Protein AF-A0A955N7B2-F1 (afdb_monomer_lite)

Radius of gyration: 13.49 Å; chains: 1; bounding box: 33×22×39 Å

Structure (mmCIF, N/CA/C/O backbone):
data_AF-A0A955N7B2-F1
#
_entry.id   AF-A0A955N7B2-F1
#
loop_
_atom_site.group_PDB
_atom_site.id
_atom_site.type_symbol
_atom_site.label_atom_id
_atom_site.label_alt_id
_atom_site.label_comp_id
_atom_site.label_asym_id
_atom_site.label_entity_id
_atom_site.label_seq_id
_atom_site.pdbx_PDB_ins_code
_atom_site.Cartn_x
_atom_site.Cartn_y
_atom_site.Cartn_z
_atom_site.occupancy
_atom_site.B_iso_or_equiv
_atom_site.auth_seq_id
_atom_site.auth_comp_id
_atom_site.auth_asym_id
_atom_site.auth_atom_id
_atom_site.pdbx_PDB_model_num
ATOM 1 N N . GLY A 1 1 ? -5.567 2.492 -4.257 1.00 86.62 1 GLY A N 1
ATOM 2 C CA . GLY A 1 1 ? -5.220 3.656 -5.098 1.00 86.62 1 GLY A CA 1
ATOM 3 C C . GLY A 1 1 ? -4.232 3.254 -6.177 1.00 86.62 1 GLY A C 1
ATOM 4 O O . GLY A 1 1 ? -3.864 2.092 -6.237 1.00 86.62 1 GLY A O 1
ATOM 5 N N . MET A 1 2 ? -3.807 4.189 -7.026 1.00 92.94 2 MET A N 1
ATOM 6 C CA . MET A 1 2 ? -2.782 3.967 -8.057 1.00 92.94 2 MET A CA 1
ATOM 7 C C . MET A 1 2 ? -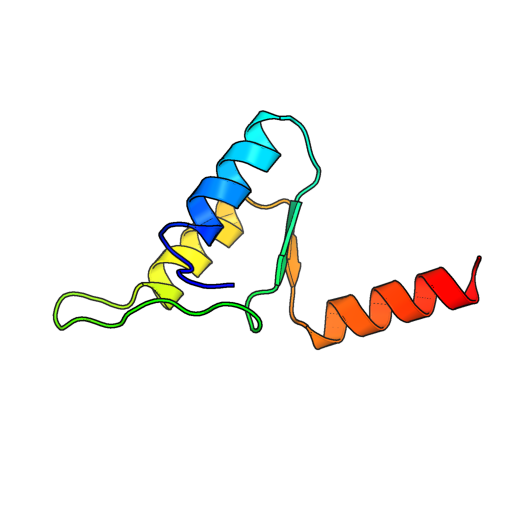1.816 5.157 -8.072 1.00 92.94 2 MET A C 1
ATOM 9 O O . MET A 1 2 ? -2.274 6.285 -7.919 1.00 92.94 2 MET A O 1
ATOM 13 N N . SER A 1 3 ? -0.502 4.989 -8.254 1.00 95.88 3 SER A N 1
ATOM 14 C CA . SER A 1 3 ? 0.287 3.747 -8.418 1.00 95.88 3 SER A CA 1
ATOM 15 C C . SER A 1 3 ? 0.975 3.327 -7.110 1.00 95.88 3 SER A C 1
ATOM 17 O O . SER A 1 3 ? 1.446 4.190 -6.366 1.00 95.88 3 SER A O 1
ATOM 19 N N . SER A 1 4 ? 1.074 2.020 -6.841 1.00 97.94 4 SER A N 1
ATOM 20 C CA . SER A 1 4 ? 1.553 1.459 -5.571 1.00 97.94 4 SER A CA 1
ATOM 21 C C . SER A 1 4 ? 2.963 1.929 -5.204 1.00 97.94 4 SER A C 1
ATOM 23 O O . SER A 1 4 ? 3.157 2.495 -4.135 1.00 97.94 4 SER A O 1
ATOM 25 N N . ASN A 1 5 ? 3.938 1.786 -6.100 1.00 97.62 5 ASN A N 1
ATOM 26 C CA . ASN A 1 5 ? 5.337 2.171 -5.859 1.00 97.62 5 ASN A CA 1
ATOM 27 C C . ASN A 1 5 ? 5.635 3.659 -6.087 1.00 97.62 5 ASN A C 1
ATOM 29 O O . ASN A 1 5 ? 6.792 4.055 -6.021 1.00 97.62 5 ASN A O 1
ATOM 33 N N . LEU A 1 6 ? 4.629 4.460 -6.443 1.00 97.31 6 LEU A N 1
ATOM 34 C CA . LEU A 1 6 ? 4.794 5.892 -6.692 1.00 97.31 6 LEU A CA 1
ATOM 35 C C . LEU A 1 6 ? 3.892 6.659 -5.729 1.00 97.31 6 LEU A C 1
ATOM 37 O O . LEU A 1 6 ? 4.217 6.773 -4.554 1.00 97.31 6 LEU A O 1
ATOM 41 N N . CYS A 1 7 ? 2.737 7.137 -6.191 1.00 98.00 7 CYS A N 1
ATOM 42 C CA . CYS A 1 7 ? 1.854 8.006 -5.416 1.00 98.00 7 CYS A CA 1
ATOM 43 C C . CYS A 1 7 ? 1.425 7.394 -4.076 1.00 98.00 7 CYS A C 1
ATOM 45 O O . CYS A 1 7 ? 1.438 8.088 -3.066 1.00 98.00 7 CYS A O 1
ATOM 47 N N . VAL A 1 8 ? 1.073 6.102 -4.043 1.00 98.19 8 VAL A N 1
ATOM 48 C CA . VAL A 1 8 ? 0.606 5.460 -2.802 1.00 98.19 8 VAL A CA 1
ATOM 49 C C . VAL A 1 8 ? 1.753 5.299 -1.804 1.00 98.19 8 VAL A C 1
ATOM 51 O O . VAL A 1 8 ? 1.568 5.574 -0.625 1.00 98.19 8 VAL A O 1
ATOM 54 N N . GLU A 1 9 ? 2.947 4.907 -2.258 1.00 98.25 9 GLU A N 1
ATOM 55 C CA . GLU A 1 9 ? 4.122 4.827 -1.384 1.00 98.25 9 GLU A CA 1
ATOM 56 C C . GLU A 1 9 ? 4.584 6.205 -0.903 1.00 98.25 9 GLU A C 1
ATOM 58 O O . GLU A 1 9 ? 4.867 6.370 0.279 1.00 98.25 9 GLU A O 1
ATOM 63 N N . SER A 1 10 ? 4.628 7.197 -1.794 1.00 98.44 10 SER A N 1
ATOM 64 C CA . SER A 1 10 ? 5.005 8.568 -1.442 1.00 98.44 10 SER A CA 1
ATOM 65 C C . SER A 1 10 ? 4.071 9.134 -0.379 1.00 98.44 10 SER A C 1
ATOM 67 O O . SER A 1 10 ? 4.538 9.717 0.592 1.00 98.44 10 SER A O 1
ATOM 69 N N . HIS A 1 11 ? 2.763 8.919 -0.530 1.00 98.12 11 HIS A N 1
ATOM 70 C CA . HIS A 1 11 ? 1.790 9.411 0.435 1.00 98.12 11 HIS A CA 1
ATOM 71 C C . HIS A 1 11 ? 1.835 8.635 1.755 1.00 98.12 11 HIS A C 1
ATOM 73 O O . HIS A 1 11 ? 1.733 9.224 2.824 1.00 98.12 11 HIS A O 1
ATOM 79 N N . MET A 1 12 ? 2.065 7.318 1.708 1.00 98.38 12 MET A N 1
ATOM 80 C CA . MET A 1 12 ? 2.331 6.535 2.916 1.00 98.38 12 MET A CA 1
ATOM 81 C C . MET A 1 12 ? 3.533 7.107 3.680 1.00 98.38 12 MET A C 1
ATOM 83 O O . MET A 1 12 ? 3.430 7.308 4.882 1.00 98.38 12 MET A O 1
ATOM 87 N N . ARG A 1 13 ? 4.653 7.396 3.002 1.00 98.62 13 ARG A N 1
ATOM 88 C CA . ARG A 1 13 ? 5.850 7.980 3.635 1.00 98.62 13 ARG A CA 1
ATOM 89 C C . ARG A 1 13 ? 5.560 9.343 4.258 1.00 98.62 13 ARG A C 1
ATOM 91 O O . ARG A 1 13 ? 5.914 9.548 5.410 1.00 98.62 13 ARG A O 1
ATOM 98 N N . GLU A 1 14 ? 4.860 10.218 3.541 1.00 98.69 14 GLU A N 1
ATOM 99 C CA . GLU A 1 14 ? 4.429 11.522 4.059 1.00 98.69 14 GLU A CA 1
ATOM 100 C C . GLU A 1 14 ? 3.613 11.381 5.355 1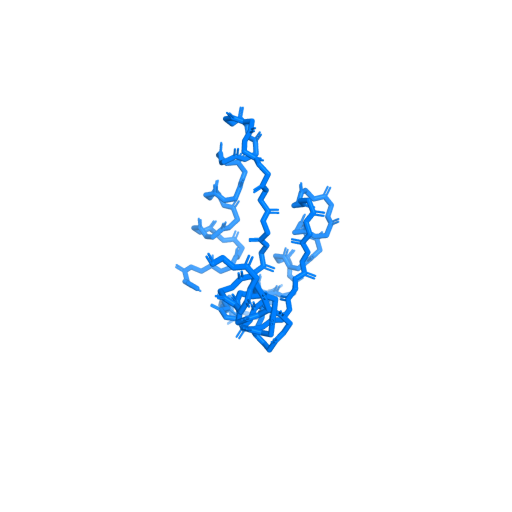.00 98.69 14 GLU A C 1
ATOM 102 O O . GLU A 1 14 ? 3.901 12.050 6.345 1.00 98.69 14 GLU A O 1
ATOM 107 N N . LEU A 1 15 ? 2.633 10.473 5.384 1.00 98.62 15 LEU A N 1
ATOM 108 C CA . LEU A 1 15 ? 1.814 10.233 6.575 1.00 98.62 15 LEU A CA 1
ATOM 109 C C . LEU A 1 15 ? 2.640 9.677 7.744 1.00 98.62 15 LEU A C 1
ATOM 111 O O . LEU A 1 15 ? 2.467 10.118 8.880 1.00 98.62 15 LEU A O 1
ATOM 115 N N . MET A 1 16 ? 3.565 8.751 7.473 1.00 98.44 16 MET A N 1
ATOM 116 C CA . MET A 1 16 ? 4.490 8.243 8.493 1.00 98.44 16 MET A CA 1
ATOM 117 C C . MET A 1 16 ? 5.353 9.372 9.074 1.00 98.44 16 MET A C 1
ATOM 119 O O . MET A 1 16 ? 5.529 9.457 10.287 1.00 98.44 16 MET A O 1
ATOM 123 N N . GLU A 1 17 ? 5.867 10.264 8.224 1.00 98.38 17 GLU A N 1
ATOM 124 C CA . GLU A 1 17 ? 6.690 11.413 8.628 1.00 98.38 17 GLU A CA 1
ATOM 125 C C . GLU A 1 17 ? 5.898 12.456 9.430 1.00 98.38 17 GLU A C 1
ATOM 127 O O . GLU A 1 17 ? 6.449 13.110 10.315 1.00 98.38 17 GLU A O 1
ATOM 132 N N . GLN A 1 18 ? 4.596 12.576 9.178 1.00 98.69 18 GLN A N 1
ATOM 133 C CA . GLN A 1 18 ? 3.680 13.410 9.959 1.00 98.69 18 GLN A CA 1
ATOM 134 C C . GLN A 1 18 ? 3.253 12.773 11.296 1.00 98.69 18 GLN A C 1
ATOM 136 O O . GLN A 1 18 ? 2.525 13.402 12.064 1.00 98.69 18 GLN A O 1
ATOM 141 N N . GLY A 1 19 ? 3.711 11.554 11.604 1.00 98.38 19 GLY A N 1
ATOM 142 C CA . GLY A 1 19 ? 3.423 10.863 12.862 1.00 98.38 19 GLY A CA 1
ATOM 143 C C . GLY A 1 19 ? 2.072 10.147 12.899 1.00 98.38 19 GLY A C 1
ATOM 144 O O . GLY A 1 19 ? 1.574 9.851 13.985 1.00 98.38 19 GLY A O 1
ATOM 145 N N . PHE A 1 20 ? 1.462 9.876 11.741 1.00 98.62 20 PHE A N 1
ATOM 146 C CA . PHE A 1 20 ? 0.266 9.038 11.675 1.00 98.62 20 PHE A CA 1
ATOM 147 C C . PHE A 1 20 ? 0.618 7.554 11.814 1.00 98.62 20 PHE A C 1
ATOM 149 O O . PHE A 1 20 ? 1.645 7.089 11.326 1.00 98.62 20 PHE A O 1
ATOM 156 N N . GLU A 1 21 ? -0.301 6.791 12.403 1.00 98.12 21 GLU A N 1
ATOM 157 C CA . GLU A 1 21 ? -0.302 5.332 12.304 1.00 98.12 21 GLU A CA 1
ATOM 158 C C . GLU A 1 21 ? -0.920 4.927 10.960 1.00 98.12 21 GLU A C 1
ATOM 160 O O . GLU A 1 21 ? -2.110 5.153 10.716 1.00 98.12 21 GLU A O 1
ATOM 165 N N . VAL A 1 22 ? -0.119 4.339 10.070 1.00 98.31 22 VAL A N 1
ATOM 166 C CA . VAL A 1 22 ? -0.526 4.065 8.688 1.00 98.31 22 VAL A CA 1
ATOM 167 C C . VAL A 1 22 ? -0.718 2.569 8.451 1.00 98.31 22 VAL A C 1
ATOM 169 O O . VAL A 1 22 ? 0.198 1.756 8.596 1.00 98.31 22 VAL A O 1
ATOM 172 N N . ALA A 1 23 ? -1.920 2.212 7.999 1.00 97.81 23 ALA A N 1
ATOM 173 C CA . ALA A 1 23 ? -2.238 0.898 7.454 1.00 97.81 23 ALA A CA 1
ATOM 174 C C . ALA A 1 23 ? -2.321 0.962 5.923 1.00 97.81 23 ALA A C 1
ATOM 176 O O . ALA A 1 23 ? -3.010 1.821 5.369 1.00 97.81 23 ALA A O 1
ATOM 177 N N . VAL A 1 24 ? -1.678 0.021 5.228 1.00 98.19 24 VAL A N 1
ATOM 178 C CA . VAL A 1 24 ? -1.776 -0.101 3.765 1.00 98.19 24 VAL A CA 1
ATOM 179 C C . VAL A 1 24 ? -2.615 -1.314 3.377 1.00 98.19 24 VAL A C 1
ATOM 181 O O . VAL A 1 24 ? -2.334 -2.438 3.790 1.00 98.19 24 VAL A O 1
ATOM 184 N N . VAL A 1 25 ? -3.620 -1.095 2.526 1.00 98.19 25 VAL A N 1
ATOM 185 C CA . VAL A 1 25 ? -4.503 -2.147 2.002 1.00 98.19 25 VAL A CA 1
ATOM 186 C C . VAL A 1 25 ? -3.942 -2.683 0.683 1.00 98.19 25 VAL A C 1
ATOM 188 O O . VAL A 1 25 ? -4.108 -2.072 -0.376 1.00 98.19 25 VAL A O 1
ATOM 191 N N . LYS A 1 26 ? -3.212 -3.799 0.748 1.00 97.44 26 LYS A N 1
ATOM 192 C CA . LYS A 1 26 ? -2.345 -4.270 -0.348 1.00 97.44 26 LYS A CA 1
ATOM 193 C C . LYS A 1 26 ? -3.102 -4.732 -1.591 1.00 97.44 26 LYS A C 1
ATOM 195 O O . LYS A 1 26 ? -2.628 -4.530 -2.697 1.00 97.44 26 LYS A O 1
ATOM 200 N N . ASP A 1 27 ? -4.280 -5.317 -1.423 1.00 97.75 27 ASP A N 1
ATOM 201 C CA . ASP A 1 27 ? -5.149 -5.785 -2.510 1.00 97.75 27 ASP A CA 1
ATOM 202 C C . ASP A 1 27 ? -6.074 -4.682 -3.062 1.00 97.75 27 ASP A C 1
ATOM 204 O O . ASP A 1 27 ? -6.800 -4.914 -4.024 1.00 97.75 27 ASP A O 1
ATOM 208 N N . ALA A 1 28 ? -6.004 -3.466 -2.508 1.00 97.62 28 ALA A N 1
ATOM 209 C CA . ALA A 1 28 ? -6.726 -2.284 -2.983 1.00 97.62 28 ALA A CA 1
ATOM 210 C C . ALA A 1 28 ? -5.815 -1.278 -3.715 1.00 97.62 28 ALA A C 1
ATOM 212 O O . ALA A 1 28 ? -6.167 -0.106 -3.891 1.00 97.62 28 ALA A O 1
ATOM 213 N N . THR A 1 29 ? -4.619 -1.698 -4.125 1.00 97.50 29 THR A N 1
ATOM 214 C CA . THR A 1 29 ? -3.660 -0.887 -4.883 1.00 97.50 29 THR A CA 1
ATOM 215 C C . THR A 1 29 ? -3.011 -1.722 -5.981 1.00 97.50 29 THR A C 1
ATOM 217 O O . THR A 1 29 ? -2.960 -2.945 -5.882 1.00 97.50 29 THR A O 1
ATOM 220 N N . ALA A 1 30 ? -2.512 -1.085 -7.035 1.00 97.62 30 ALA A N 1
ATOM 221 C CA . ALA A 1 30 ? -1.722 -1.768 -8.055 1.00 97.62 30 ALA A CA 1
ATOM 222 C C . ALA A 1 30 ? -0.577 -0.884 -8.559 1.00 97.62 30 ALA A C 1
ATOM 224 O O . ALA A 1 30 ? -0.544 0.329 -8.346 1.00 97.62 30 ALA A O 1
ATOM 225 N N . GLY A 1 31 ? 0.394 -1.517 -9.206 1.00 97.12 31 GLY A N 1
ATOM 226 C CA . GLY A 1 31 ? 1.561 -0.867 -9.787 1.00 97.12 31 GLY A CA 1
ATOM 227 C C . GLY A 1 31 ? 1.739 -1.296 -11.234 1.00 97.12 31 GLY A C 1
ATOM 228 O O . GLY A 1 31 ? 1.326 -2.392 -11.621 1.00 97.12 31 GLY A O 1
ATOM 229 N N . ALA A 1 32 ? 2.343 -0.424 -12.037 1.00 97.31 32 ALA A N 1
ATOM 230 C CA . ALA A 1 32 ? 2.663 -0.744 -13.420 1.00 97.31 32 ALA A CA 1
ATOM 231 C C . ALA A 1 32 ? 3.661 -1.910 -13.499 1.00 97.31 32 ALA A C 1
ATOM 233 O O . ALA A 1 32 ? 4.541 -2.059 -12.647 1.00 97.31 32 ALA A O 1
ATOM 234 N N . LYS A 1 33 ? 3.533 -2.715 -14.555 1.00 97.50 33 LYS A N 1
ATOM 235 C CA . LYS A 1 33 ? 4.519 -3.727 -14.934 1.00 97.50 33 LYS A CA 1
ATOM 236 C C . LYS A 1 33 ? 5.155 -3.307 -16.246 1.00 97.50 33 LYS A C 1
ATOM 238 O O . LYS A 1 33 ? 4.445 -3.017 -17.206 1.00 97.50 33 LYS A O 1
ATOM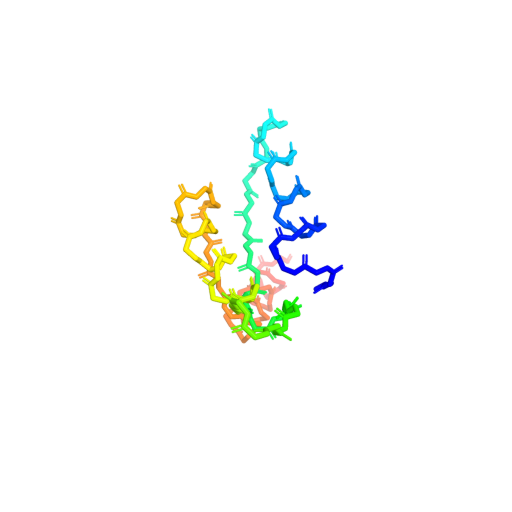 243 N N . VAL A 1 34 ? 6.475 -3.276 -16.257 1.00 96.31 34 VAL A N 1
ATOM 244 C CA . VAL A 1 34 ? 7.311 -2.940 -17.413 1.00 96.31 34 VAL A CA 1
ATOM 245 C C . VAL A 1 34 ? 8.314 -4.078 -17.631 1.00 96.31 34 VAL A C 1
ATOM 247 O O . VAL A 1 34 ? 8.472 -4.908 -16.731 1.00 96.31 34 VAL A O 1
ATOM 250 N N . PRO A 1 35 ? 8.981 -4.176 -18.795 1.00 98.12 35 PRO A N 1
ATOM 251 C CA . PRO A 1 35 ? 9.984 -5.218 -19.029 1.00 98.12 35 PRO A CA 1
ATOM 252 C C . PRO A 1 35 ? 11.055 -5.306 -17.930 1.00 98.12 35 PRO A C 1
ATOM 254 O O . PRO A 1 35 ? 11.520 -6.394 -17.600 1.00 98.12 35 PRO A O 1
ATOM 257 N N . GLU A 1 36 ? 11.402 -4.172 -17.325 1.00 96.88 36 GLU A N 1
ATOM 258 C CA . GLU A 1 36 ? 12.412 -4.041 -16.278 1.00 96.88 36 GLU A CA 1
ATOM 259 C C . GLU A 1 36 ? 11.906 -4.443 -14.883 1.00 96.88 36 GLU A C 1
ATOM 261 O O . GLU A 1 36 ? 12.721 -4.641 -13.981 1.00 96.88 36 GLU A O 1
ATOM 266 N N . GLY A 1 37 ? 10.589 -4.561 -14.660 1.00 96.81 37 GLY A N 1
ATOM 267 C CA . GLY A 1 37 ? 10.091 -4.919 -13.333 1.00 96.81 37 GLY A CA 1
ATOM 268 C C . GLY A 1 37 ? 8.595 -4.772 -13.059 1.00 96.81 37 GLY A C 1
ATOM 269 O O . GLY A 1 37 ? 7.774 -4.416 -13.904 1.00 96.81 37 GLY A O 1
ATOM 270 N N . ASP A 1 38 ? 8.250 -5.063 -11.804 1.00 98.12 38 ASP A N 1
ATOM 271 C CA . ASP A 1 38 ? 6.883 -5.098 -11.284 1.00 98.12 38 ASP A CA 1
ATOM 272 C C . ASP A 1 38 ? 6.741 -4.096 -10.130 1.00 98.12 38 ASP A C 1
ATOM 274 O O . ASP A 1 38 ? 7.154 -4.361 -8.998 1.00 98.12 38 ASP A O 1
ATOM 278 N N . GLY A 1 39 ? 6.145 -2.936 -10.419 1.00 98.00 39 GLY A N 1
ATOM 279 C CA . GLY A 1 39 ? 5.954 -1.868 -9.440 1.00 98.00 39 GLY A CA 1
ATOM 280 C C . GLY A 1 39 ? 5.084 -2.286 -8.254 1.00 98.00 39 GLY A C 1
ATOM 281 O O . GLY A 1 39 ? 5.284 -1.796 -7.145 1.00 98.00 39 GLY A O 1
ATOM 282 N N . TYR A 1 40 ? 4.159 -3.234 -8.429 1.00 98.19 40 TYR A N 1
ATOM 283 C CA . TYR A 1 40 ? 3.381 -3.746 -7.303 1.00 98.19 40 TYR A CA 1
ATOM 284 C C . TYR A 1 40 ? 4.267 -4.527 -6.333 1.00 98.19 40 TYR A C 1
ATOM 286 O O . TYR A 1 40 ? 4.278 -4.238 -5.136 1.00 98.19 40 TYR A O 1
ATOM 294 N N . LYS A 1 41 ? 5.074 -5.462 -6.846 1.00 98.00 41 LYS A N 1
ATOM 295 C CA . LYS A 1 41 ? 5.992 -6.246 -6.005 1.00 98.00 41 LYS A CA 1
ATOM 296 C C . LYS A 1 41 ? 7.035 -5.375 -5.310 1.00 98.00 41 LYS A C 1
ATOM 298 O O . LYS A 1 41 ? 7.284 -5.593 -4.127 1.00 98.00 41 LYS A O 1
ATOM 303 N N . SER A 1 42 ? 7.592 -4.381 -6.004 1.00 97.75 42 SER A N 1
ATOM 304 C CA . SER A 1 42 ? 8.536 -3.431 -5.402 1.00 97.75 42 SER A CA 1
ATOM 305 C C . SER A 1 42 ? 7.900 -2.659 -4.242 1.00 97.75 42 SER A C 1
ATOM 307 O O . SER A 1 42 ? 8.493 -2.566 -3.170 1.00 97.75 42 SER A O 1
ATOM 309 N N . ALA A 1 43 ? 6.662 -2.180 -4.413 1.00 98.31 43 ALA A N 1
ATOM 310 C CA . ALA A 1 43 ? 5.945 -1.459 -3.362 1.00 98.31 43 ALA A CA 1
ATOM 311 C C . ALA A 1 43 ? 5.680 -2.328 -2.124 1.00 98.31 43 ALA A C 1
ATOM 313 O O . ALA A 1 43 ? 5.859 -1.861 -1.005 1.00 98.31 43 ALA A O 1
ATOM 314 N N . LEU A 1 44 ? 5.290 -3.599 -2.297 1.00 98.06 44 LEU A N 1
ATOM 315 C CA . LEU A 1 44 ? 4.991 -4.487 -1.165 1.00 98.06 44 LEU A CA 1
ATOM 316 C C . LEU A 1 44 ? 6.183 -4.681 -0.225 1.00 98.06 44 LEU A C 1
ATOM 318 O O . LEU A 1 44 ? 6.001 -4.759 0.991 1.00 98.06 44 LEU A O 1
ATOM 322 N N . VAL A 1 45 ? 7.392 -4.753 -0.785 1.00 97.88 45 VAL A N 1
ATOM 323 C CA . VAL A 1 45 ? 8.627 -4.853 -0.002 1.00 97.88 45 VAL A CA 1
ATOM 324 C C . VAL A 1 45 ? 8.810 -3.596 0.852 1.00 97.88 45 VAL A C 1
ATOM 326 O O . VAL A 1 45 ? 9.038 -3.702 2.057 1.00 97.88 45 VAL A O 1
ATOM 329 N N . ASN A 1 46 ? 8.619 -2.415 0.261 1.00 98.25 46 ASN A N 1
ATOM 330 C CA . ASN A 1 46 ? 8.738 -1.135 0.959 1.00 98.25 46 ASN A CA 1
ATOM 331 C C . ASN A 1 46 ? 7.649 -0.952 2.023 1.00 98.25 46 ASN A C 1
ATOM 333 O O . ASN A 1 46 ? 7.953 -0.587 3.157 1.00 98.25 46 ASN A O 1
ATOM 337 N N . TYR A 1 47 ? 6.393 -1.271 1.703 1.00 98.25 47 TYR A N 1
ATOM 338 C CA . TYR A 1 47 ? 5.280 -1.194 2.653 1.00 98.25 47 TYR A CA 1
ATOM 339 C C . TYR A 1 47 ? 5.537 -2.041 3.893 1.00 98.25 47 TYR A C 1
ATOM 341 O O . TYR A 1 47 ? 5.282 -1.584 5.000 1.00 98.25 47 TYR A O 1
ATOM 349 N N . ARG A 1 48 ? 6.087 -3.252 3.727 1.00 96.75 48 ARG A N 1
ATOM 350 C CA . ARG A 1 48 ? 6.403 -4.133 4.858 1.00 96.75 48 ARG A CA 1
ATOM 351 C C . ARG A 1 48 ? 7.470 -3.553 5.789 1.00 96.75 48 ARG A C 1
ATOM 353 O O . ARG A 1 48 ? 7.477 -3.908 6.963 1.00 96.75 48 ARG A O 1
ATOM 360 N N . MET A 1 49 ? 8.369 -2.720 5.271 1.00 97.31 49 MET A N 1
ATOM 361 C CA . MET A 1 49 ? 9.424 -2.088 6.063 1.00 97.31 49 MET A CA 1
ATOM 362 C C . MET A 1 49 ? 8.979 -0.788 6.738 1.00 97.31 49 MET A C 1
ATOM 364 O O . MET A 1 49 ? 9.565 -0.423 7.751 1.00 97.31 49 MET A O 1
ATOM 368 N N . ILE A 1 50 ? 7.999 -0.081 6.168 1.00 98.19 50 ILE A N 1
ATOM 369 C CA . ILE A 1 50 ? 7.699 1.309 6.545 1.00 98.19 50 ILE A CA 1
ATOM 370 C C . ILE A 1 50 ? 6.332 1.461 7.209 1.00 98.19 50 ILE A C 1
ATOM 372 O O . ILE A 1 50 ? 6.235 2.166 8.204 1.00 98.19 50 ILE A O 1
ATOM 376 N N . ALA A 1 51 ? 5.278 0.842 6.672 1.00 98.31 51 ALA A N 1
ATOM 377 C CA . ALA A 1 51 ? 3.937 0.988 7.231 1.00 98.31 51 ALA A CA 1
ATOM 378 C C . ALA A 1 51 ? 3.818 0.262 8.578 1.00 98.31 51 ALA A C 1
ATOM 380 O O . ALA A 1 51 ? 4.389 -0.816 8.757 1.00 98.31 51 ALA A O 1
ATOM 381 N N . ASN A 1 52 ? 2.991 0.787 9.485 1.00 98.38 52 ASN A N 1
ATOM 382 C CA . ASN A 1 52 ? 2.685 0.128 10.760 1.00 98.38 52 ASN A CA 1
ATOM 383 C C . ASN A 1 52 ? 2.012 -1.232 10.530 1.00 98.38 52 ASN A C 1
ATOM 385 O O . ASN A 1 52 ? 2.270 -2.198 11.249 1.00 98.38 52 ASN A O 1
ATOM 389 N N . THR A 1 53 ? 1.161 -1.336 9.502 1.00 97.56 53 THR A N 1
ATOM 390 C CA . THR A 1 53 ? 0.590 -2.618 9.083 1.00 97.56 53 THR A CA 1
ATOM 391 C C . THR A 1 53 ? 0.265 -2.668 7.594 1.00 97.56 53 THR A C 1
ATOM 393 O O . THR A 1 53 ? -0.024 -1.659 6.950 1.00 97.56 53 THR A O 1
ATOM 396 N N . VAL A 1 54 ? 0.282 -3.882 7.044 1.00 97.94 54 VAL A N 1
ATOM 397 C CA . VAL A 1 54 ? -0.105 -4.168 5.663 1.00 97.94 54 VAL A CA 1
ATOM 398 C C . VAL A 1 54 ? -1.158 -5.268 5.683 1.00 97.94 54 VAL A C 1
ATOM 400 O O . VAL A 1 54 ? -0.881 -6.396 6.089 1.00 97.94 54 VAL A O 1
ATOM 403 N N . VAL A 1 55 ? -2.355 -4.936 5.219 1.00 98.06 55 VAL A N 1
ATOM 404 C CA . VAL A 1 55 ? -3.584 -5.722 5.386 1.00 98.06 55 VAL A CA 1
ATOM 405 C C . VAL A 1 55 ? -4.292 -5.917 4.052 1.00 98.06 55 VAL A C 1
ATOM 407 O O . VAL A 1 55 ? -3.982 -5.262 3.057 1.00 98.06 55 VAL A O 1
ATOM 410 N N . THR A 1 56 ? -5.226 -6.854 4.014 1.00 98.44 56 THR A N 1
ATOM 411 C CA . THR A 1 56 ? -6.177 -7.045 2.917 1.00 98.44 56 THR A CA 1
ATOM 412 C C . THR A 1 56 ? -7.438 -6.218 3.136 1.00 98.44 56 THR A C 1
ATOM 414 O O . THR A 1 56 ? -7.756 -5.792 4.249 1.00 98.44 56 THR A O 1
ATOM 417 N N . THR A 1 57 ? -8.191 -6.015 2.062 1.00 98.12 57 THR A N 1
ATOM 418 C CA . THR A 1 57 ? -9.472 -5.313 2.083 1.00 98.12 57 THR A CA 1
ATOM 419 C C . THR A 1 57 ? -10.459 -6.049 2.980 1.00 98.12 57 THR A C 1
ATOM 421 O O . THR A 1 57 ? -11.174 -5.417 3.755 1.00 98.12 57 THR A O 1
ATOM 424 N N .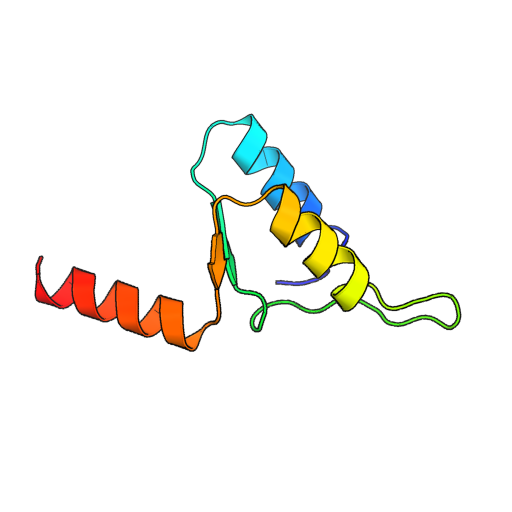 GLU A 1 58 ? -10.462 -7.384 2.932 1.00 98.06 58 GLU A N 1
ATOM 425 C CA . GLU A 1 58 ? -11.309 -8.215 3.790 1.00 98.06 58 GLU A CA 1
ATOM 426 C C . GLU A 1 58 ? -11.017 -7.985 5.280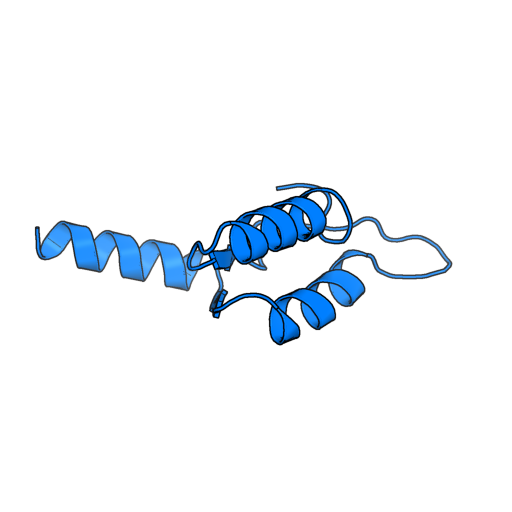 1.00 98.06 58 GLU A C 1
ATOM 428 O O . GLU A 1 58 ? -11.942 -7.724 6.054 1.00 98.06 58 GLU A O 1
ATOM 433 N N . GLU A 1 59 ? -9.742 -8.023 5.680 1.00 97.56 59 GLU A N 1
ATOM 434 C CA . GLU A 1 59 ? -9.324 -7.792 7.069 1.00 97.56 59 GLU A CA 1
ATOM 435 C C . GLU A 1 59 ? -9.758 -6.408 7.567 1.00 97.56 59 GLU A C 1
ATOM 437 O O . GLU A 1 59 ? -10.317 -6.295 8.661 1.00 97.56 59 GLU A O 1
ATOM 442 N N . VAL A 1 60 ? -9.575 -5.366 6.748 1.00 96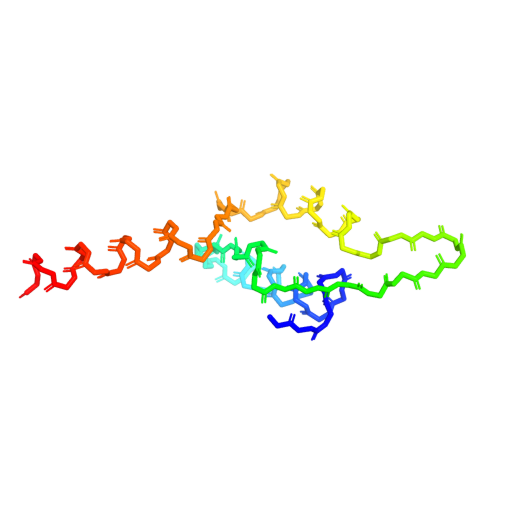.38 60 VAL A N 1
ATOM 443 C CA . VAL A 1 60 ? -9.982 -3.992 7.088 1.00 96.38 60 VAL A CA 1
ATOM 444 C C . VAL A 1 60 ? -11.493 -3.876 7.230 1.00 96.38 60 VAL A C 1
ATOM 446 O O . VAL A 1 60 ? -11.975 -3.346 8.229 1.00 96.38 60 VAL A O 1
ATOM 449 N N . VAL A 1 61 ? -12.263 -4.394 6.270 1.00 97.00 61 VAL A N 1
ATOM 450 C CA . VAL A 1 61 ? -13.732 -4.336 6.320 1.00 97.00 61 VAL A CA 1
ATOM 451 C C . VAL A 1 61 ? -14.262 -5.081 7.543 1.00 97.00 61 VAL A C 1
ATOM 453 O O . VAL A 1 61 ? -15.181 -4.595 8.206 1.00 97.00 61 VAL A O 1
ATOM 456 N N . LYS A 1 62 ? -13.683 -6.240 7.875 1.00 96.56 62 LYS A N 1
ATOM 457 C CA . LYS A 1 62 ? -14.038 -6.992 9.082 1.00 96.56 62 LYS A CA 1
ATOM 458 C C . LYS A 1 62 ? -13.739 -6.188 10.348 1.00 96.56 62 LYS A C 1
ATOM 460 O O . LYS A 1 62 ? -14.592 -6.133 11.232 1.00 96.56 62 LYS A O 1
ATOM 465 N N . HIS A 1 63 ? -12.571 -5.552 10.425 1.00 93.81 63 HIS A N 1
ATOM 466 C CA . HIS A 1 63 ? -12.184 -4.734 11.573 1.00 93.81 63 HIS A CA 1
ATOM 467 C C . HIS A 1 63 ? -13.120 -3.533 11.763 1.00 93.81 63 HIS A C 1
ATOM 469 O O . HIS A 1 63 ? -13.674 -3.358 12.845 1.00 93.81 63 HIS A O 1
ATOM 475 N N . LEU A 1 64 ? -13.385 -2.772 10.697 1.00 93.62 64 LEU A N 1
ATOM 476 C CA . LEU A 1 64 ? -14.266 -1.600 10.738 1.00 93.62 64 LEU A CA 1
ATOM 477 C C . LEU A 1 64 ? -15.701 -1.960 11.139 1.00 93.62 64 LEU A C 1
ATOM 479 O O . LEU A 1 64 ? -16.310 -1.270 11.953 1.00 93.62 64 LEU A O 1
ATOM 483 N N . LYS A 1 65 ? -16.242 -3.065 10.611 1.00 94.25 65 LYS A N 1
ATOM 484 C CA . LYS A 1 65 ? -17.562 -3.568 11.027 1.00 94.25 65 LYS A CA 1
ATOM 485 C C . LYS A 1 65 ? -17.579 -3.985 12.497 1.00 94.25 65 LYS A C 1
ATOM 487 O O . LYS A 1 65 ? -18.569 -3.739 13.176 1.00 94.25 65 LYS A O 1
ATOM 492 N N . GLY A 1 66 ? -16.494 -4.589 12.984 1.00 92.06 66 GLY A N 1
ATOM 493 C CA . GLY A 1 66 ? -16.323 -4.907 14.400 1.00 92.06 66 GLY A CA 1
ATOM 494 C C . GLY A 1 66 ? -16.335 -3.657 15.281 1.00 92.06 66 GLY A C 1
ATOM 495 O O . GLY A 1 66 ? -17.052 -3.636 16.273 1.00 92.06 66 GLY A O 1
ATOM 496 N N . MET A 1 67 ? -15.621 -2.599 14.879 1.00 80.19 67 MET A N 1
ATOM 497 C CA . MET A 1 67 ? -15.598 -1.317 15.597 1.00 80.19 67 MET A CA 1
ATOM 498 C C . MET A 1 67 ? -16.981 -0.658 15.659 1.00 80.19 67 MET A C 1
ATOM 500 O O . MET A 1 67 ? -17.388 -0.198 16.722 1.00 80.19 67 MET A O 1
ATOM 504 N N . LEU A 1 68 ? -17.717 -0.645 14.542 1.00 73.25 68 LEU A N 1
ATOM 505 C CA . LEU A 1 68 ? -19.074 -0.089 14.475 1.00 73.25 68 LEU A CA 1
ATOM 506 C C . LEU A 1 68 ? -20.082 -0.861 15.333 1.00 73.25 68 LEU A C 1
ATOM 508 O O . LEU A 1 68 ? -21.039 -0.271 15.807 1.00 73.25 68 LEU A O 1
ATOM 512 N N . ALA A 1 69 ? -19.890 -2.167 15.531 1.00 67.81 69 ALA A N 1
ATOM 513 C CA . ALA A 1 69 ? -20.755 -2.964 16.401 1.00 67.81 69 ALA A CA 1
ATOM 514 C C . ALA A 1 69 ? -20.494 -2.720 17.900 1.00 67.81 69 ALA A C 1
ATOM 516 O O . ALA A 1 69 ? -21.302 -3.122 18.735 1.00 67.81 69 ALA A O 1
ATOM 517 N N . THR A 1 70 ? -19.359 -2.104 18.238 1.00 61.22 70 THR A N 1
ATOM 518 C CA . THR A 1 70 ? -18.949 -1.779 19.614 1.00 61.22 70 THR A CA 1
ATOM 519 C C . THR A 1 70 ? -19.079 -0.294 19.965 1.00 61.22 70 THR A C 1
ATOM 521 O O . THR A 1 70 ? -18.774 0.072 21.099 1.00 61.22 70 THR A O 1
ATOM 524 N N . ALA A 1 71 ? -19.491 0.543 19.009 1.00 53.12 71 ALA A N 1
ATOM 525 C CA . ALA A 1 71 ? -19.737 1.977 19.168 1.00 53.12 71 ALA A CA 1
ATOM 526 C C . ALA A 1 71 ? -21.243 2.254 19.271 1.00 53.12 71 ALA A C 1
ATOM 528 O O . ALA A 1 71 ? -21.612 3.150 20.060 1.00 53.12 71 ALA A O 1
#

pLDDT: mean 95.2, std 8.32, range [53.12, 98.69]

Sequence (71 aa):
GMSSNLCVESHMRELMEQGFEVAVVKDATAGAKVPEGDGYKSALVNYRMIANTVVTTEEVVKHLKGMLATA

Foldseek 3Di:
DPDLQPPVLVVLVVCVVVVDQDEAALQVHAHDQDPVGGSSVVNVVVCVVRHNYYHHPVVVVVVVVVVVVVD

Secondary structure (DSSP, 8-state):
-B-IIIIIHHHHHHHHHTT---EEEGGG-B--EETTEEHHHHHHHHHHHHSSEEE-HHHHHHHHHHHHH--